Protein AF-V6IWK3-F1 (afdb_monomer_lite)

Secondary structure (DSSP, 8-state):
-------EEEEEEE--SS-S--EEEEEES-HHHHHHHHHHHHHTT---EEEEEETTS--EEEEEEEE-TTSSSEEEEEPP-S---HHHHHHHHHHHHHHHHHHHHHHT-

Sequence (109 aa):
MLEIVDIPRFNFIEPVHGKNAEHFYFVTTDVNEAVEHYLHKIKENNSIYMTISSIDGNVCVAKSFGLNKDKTGPNIIRMQDQGVNNRGRQLRAYTKEFIKTVKKRIEEN

Radius of gyration: 14.03 Å; chains: 1; bounding box: 35×36×41 Å

Foldseek 3Di:
DPDPDFQKKKFKFDPDPDDPDTDGPDIDSDLVVSLVVLVVCVVVVHWTWIWIATPVRPGTQWIWTHADPVNQWTPIDGDPDPDPDVSSVVSVVSVVVSGVVNNVVSVVD

pLDDT: mean 83.09, std 14.37, range [38.88, 96.94]

Organism: NCBI:txid1395513

Structure (mmCIF, N/CA/C/O backbone):
data_AF-V6IWK3-F1
#
_entry.id   AF-V6IWK3-F1
#
loop_
_atom_site.group_PDB
_atom_site.id
_atom_site.type_symbol
_atom_site.label_atom_id
_atom_site.label_alt_id
_atom_site.label_comp_id
_atom_site.label_asym_id
_atom_site.label_entity_id
_atom_site.label_seq_id
_atom_site.pdbx_PDB_ins_code
_atom_site.Cartn_x
_atom_site.Cartn_y
_atom_site.Cartn_z
_atom_site.occupancy
_atom_site.B_iso_or_equiv
_atom_site.auth_seq_id
_atom_site.auth_comp_id
_atom_site.auth_asym_id
_atom_site.auth_atom_id
_atom_site.pdbx_PDB_model_num
ATOM 1 N N . MET A 1 1 ? 18.805 9.619 -24.426 1.00 38.88 1 MET A N 1
ATOM 2 C CA . MET A 1 1 ? 18.478 8.403 -23.653 1.00 38.88 1 MET A CA 1
ATOM 3 C C . MET A 1 1 ? 17.173 8.713 -22.938 1.00 38.88 1 MET A C 1
ATOM 5 O O . MET A 1 1 ? 17.169 9.654 -22.160 1.00 38.88 1 MET A O 1
ATOM 9 N N . LEU A 1 2 ? 16.057 8.073 -23.299 1.00 41.41 2 LEU A N 1
ATOM 10 C CA . LEU A 1 2 ? 14.787 8.265 -22.588 1.00 41.41 2 LEU A CA 1
ATOM 11 C C . LEU A 1 2 ? 14.941 7.620 -21.207 1.00 41.41 2 LEU A C 1
ATOM 13 O O . LEU A 1 2 ? 15.084 6.401 -21.121 1.00 41.41 2 LEU A O 1
ATOM 17 N N . GLU A 1 3 ? 14.989 8.430 -20.150 1.00 47.72 3 GLU A N 1
ATOM 18 C CA . GLU A 1 3 ? 14.862 7.921 -18.787 1.00 47.72 3 GLU A CA 1
ATOM 19 C C . GLU A 1 3 ? 13.478 7.284 -18.667 1.00 47.72 3 GLU A C 1
ATOM 21 O O . GLU A 1 3 ? 12.452 7.958 -18.745 1.00 47.72 3 GLU A O 1
ATOM 26 N N . ILE A 1 4 ? 13.444 5.958 -18.558 1.00 54.84 4 ILE A N 1
ATOM 27 C CA . ILE A 1 4 ? 12.213 5.235 -18.262 1.00 54.84 4 ILE A CA 1
ATOM 28 C C . ILE A 1 4 ? 11.839 5.627 -16.834 1.00 54.84 4 ILE A C 1
ATOM 30 O O . ILE A 1 4 ? 12.536 5.253 -15.895 1.00 54.84 4 ILE A O 1
ATOM 34 N N . VAL A 1 5 ? 10.778 6.418 -16.686 1.00 61.16 5 VAL A N 1
ATOM 35 C CA . VAL A 1 5 ? 10.200 6.746 -15.381 1.00 61.16 5 VAL A CA 1
ATOM 36 C C . VAL A 1 5 ? 9.669 5.446 -14.782 1.00 61.16 5 VAL A C 1
ATOM 38 O O . VAL A 1 5 ? 8.764 4.828 -15.345 1.00 61.16 5 VAL A O 1
ATOM 41 N N . ASP A 1 6 ? 10.245 5.001 -13.666 1.00 71.69 6 ASP A N 1
ATOM 42 C CA . ASP A 1 6 ? 9.783 3.791 -12.993 1.00 71.69 6 ASP A CA 1
ATOM 43 C C . ASP A 1 6 ? 8.522 4.103 -12.185 1.00 71.69 6 ASP A C 1
ATOM 45 O O . ASP A 1 6 ? 8.572 4.582 -11.053 1.00 71.69 6 ASP A O 1
ATOM 49 N N . ILE A 1 7 ? 7.373 3.833 -12.798 1.00 82.12 7 ILE A N 1
ATOM 50 C CA . ILE A 1 7 ? 6.052 4.008 -12.193 1.00 82.12 7 ILE A CA 1
ATOM 51 C C . ILE A 1 7 ? 5.783 2.833 -11.231 1.00 82.12 7 ILE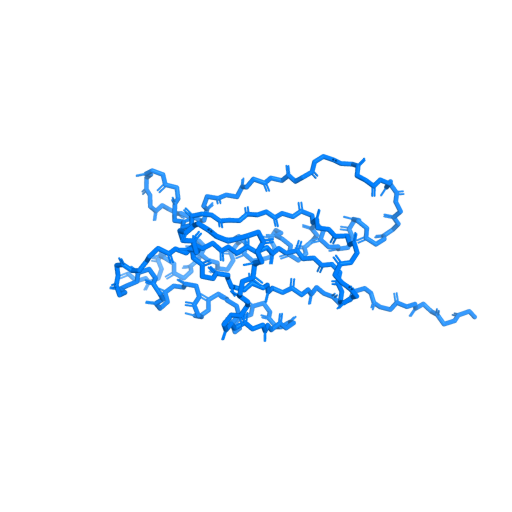 A C 1
ATOM 53 O O . ILE A 1 7 ? 5.953 1.671 -11.631 1.00 82.12 7 ILE A O 1
ATOM 57 N N . PRO A 1 8 ? 5.369 3.090 -9.973 1.00 88.38 8 PRO A N 1
ATOM 58 C CA . PRO A 1 8 ? 5.005 2.034 -9.043 1.00 88.38 8 PRO A CA 1
ATOM 59 C C . PRO A 1 8 ? 3.671 1.418 -9.451 1.00 88.38 8 PRO A C 1
ATOM 61 O O . PRO A 1 8 ? 2.794 2.081 -9.994 1.00 88.38 8 PRO A O 1
ATOM 64 N N . ARG A 1 9 ? 3.490 0.147 -9.122 1.00 92.69 9 ARG A N 1
ATOM 65 C CA . ARG A 1 9 ? 2.233 -0.571 -9.285 1.00 92.69 9 ARG A CA 1
ATOM 66 C C . ARG A 1 9 ? 1.842 -1.200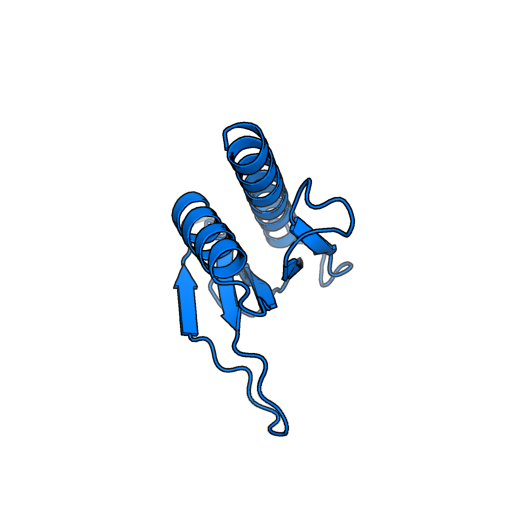 -7.956 1.00 92.69 9 ARG A C 1
ATOM 68 O O . ARG A 1 9 ? 2.561 -2.061 -7.440 1.00 92.69 9 ARG A O 1
ATOM 75 N N . PHE A 1 10 ? 0.715 -0.751 -7.419 1.00 94.81 10 PHE A N 1
ATOM 76 C CA . PHE A 1 10 ? 0.080 -1.252 -6.207 1.00 94.81 10 PHE A CA 1
ATOM 77 C C . PHE A 1 10 ? -0.939 -2.315 -6.606 1.00 94.81 10 PHE A C 1
ATOM 79 O O . PHE A 1 10 ? -1.960 -1.991 -7.210 1.00 94.81 10 PHE A O 1
ATOM 86 N N . ASN A 1 11 ? -0.661 -3.581 -6.299 1.00 94.38 11 ASN A N 1
ATOM 87 C CA . ASN A 1 11 ? -1.574 -4.682 -6.597 1.00 94.38 11 ASN A CA 1
ATOM 88 C C . ASN A 1 11 ? -2.240 -5.160 -5.318 1.00 94.38 11 ASN A C 1
ATOM 90 O O . ASN A 1 11 ? -1.546 -5.544 -4.379 1.00 94.38 11 ASN A O 1
ATOM 94 N N . PHE A 1 12 ? -3.564 -5.195 -5.310 1.00 94.00 12 PHE A N 1
ATOM 95 C CA . PHE A 1 12 ? -4.367 -5.744 -4.231 1.00 94.00 12 PHE A CA 1
ATOM 96 C C . PHE A 1 12 ? -4.8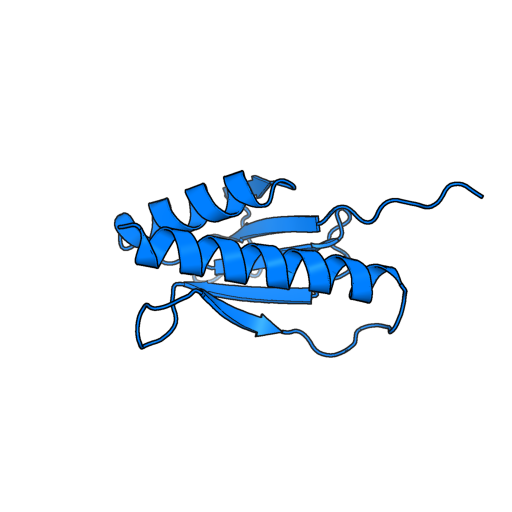46 -7.130 -4.635 1.00 94.00 12 PHE A C 1
ATOM 98 O O . PHE A 1 12 ? -5.398 -7.323 -5.720 1.00 94.00 12 PHE A O 1
ATOM 105 N N . ILE A 1 13 ? -4.572 -8.098 -3.770 1.00 91.81 13 ILE A N 1
ATOM 106 C CA . ILE A 1 13 ? -4.640 -9.519 -4.083 1.00 91.81 13 ILE A CA 1
ATOM 107 C C . ILE A 1 13 ? -5.634 -10.185 -3.141 1.00 91.81 13 ILE A C 1
ATOM 109 O O . ILE A 1 13 ? -5.578 -9.986 -1.923 1.00 91.81 13 ILE A O 1
ATOM 113 N N . GLU A 1 14 ? -6.544 -10.981 -3.696 1.00 85.00 14 GLU A N 1
ATOM 114 C CA . GLU A 1 14 ? -7.449 -11.788 -2.886 1.00 85.00 14 GLU A CA 1
ATOM 115 C C . GLU A 1 14 ? -6.673 -12.937 -2.226 1.00 85.00 14 GLU A C 1
ATOM 117 O O . GLU A 1 14 ? -5.887 -13.619 -2.893 1.00 85.00 14 GLU A O 1
ATOM 122 N N . PRO A 1 15 ? -6.882 -13.204 -0.927 1.00 70.06 15 PRO A N 1
ATOM 123 C CA . PRO A 1 15 ? -6.301 -14.367 -0.271 1.00 70.06 15 PRO A CA 1
ATOM 124 C C . PRO A 1 15 ? -7.008 -15.649 -0.743 1.00 70.06 15 PRO A C 1
ATOM 126 O O . PRO A 1 15 ? -7.950 -16.135 -0.116 1.00 70.06 15 PRO A O 1
ATOM 129 N N . VAL A 1 16 ? -6.563 -16.217 -1.866 1.00 65.38 16 VAL A N 1
ATOM 130 C CA . VAL A 1 16 ? -7.148 -17.449 -2.409 1.00 65.38 16 VAL A CA 1
ATOM 131 C C . VAL A 1 16 ? -6.690 -18.652 -1.585 1.00 65.38 16 VAL A C 1
ATOM 133 O O . VAL A 1 16 ? -5.502 -18.960 -1.502 1.00 65.38 16 VAL A O 1
ATOM 136 N N . HIS A 1 17 ? -7.640 -19.380 -1.000 1.00 58.16 17 HIS A N 1
ATOM 137 C CA . HIS A 1 17 ? -7.368 -20.686 -0.408 1.00 58.16 17 HIS A CA 1
ATOM 138 C C . HIS A 1 17 ? -7.311 -21.736 -1.529 1.00 58.16 17 HIS A C 1
ATOM 140 O O . HIS A 1 17 ? -8.324 -22.050 -2.149 1.00 58.16 17 HIS A O 1
ATOM 146 N N . GLY A 1 18 ? -6.125 -22.290 -1.795 1.00 58.94 18 GLY A N 1
ATOM 147 C CA . GLY A 1 18 ? -5.995 -23.562 -2.518 1.00 58.94 18 GLY A CA 1
ATOM 148 C C . GLY A 1 18 ? -5.698 -23.528 -4.023 1.00 58.94 18 GLY A C 1
ATOM 149 O O . GLY A 1 18 ? -5.760 -24.589 -4.641 1.00 58.94 18 GLY A O 1
ATOM 150 N N . LYS A 1 19 ? -5.333 -22.393 -4.642 1.00 53.41 19 LYS A N 1
ATOM 151 C CA . LYS A 1 19 ? -4.798 -22.383 -6.023 1.00 53.41 19 LYS A CA 1
ATOM 152 C C . LYS A 1 19 ? -3.627 -21.412 -6.183 1.00 53.41 19 LYS A C 1
ATOM 154 O O . LYS A 1 19 ? -3.671 -20.300 -5.681 1.00 53.41 19 LYS A O 1
ATOM 159 N N . ASN A 1 20 ? -2.608 -21.836 -6.935 1.00 57.12 20 ASN A N 1
ATOM 160 C CA . ASN A 1 20 ? -1.323 -21.150 -7.167 1.00 57.12 20 ASN A CA 1
ATOM 161 C C . ASN A 1 20 ? -1.401 -19.821 -7.959 1.00 57.12 20 ASN A C 1
ATOM 163 O O . ASN A 1 20 ? -0.368 -19.333 -8.409 1.00 57.12 20 ASN A O 1
ATOM 167 N N . ALA A 1 21 ? -2.589 -19.248 -8.174 1.00 61.38 21 ALA A N 1
ATOM 168 C CA . ALA A 1 21 ? -2.762 -18.013 -8.936 1.00 61.38 21 ALA A CA 1
ATOM 169 C C . ALA A 1 21 ? -3.156 -16.860 -8.000 1.00 61.38 21 ALA A C 1
ATOM 171 O O . ALA A 1 21 ? -4.199 -16.921 -7.351 1.00 61.38 21 ALA A O 1
ATOM 172 N N . GLU A 1 22 ? -2.328 -15.812 -7.941 1.00 75.44 22 GLU A N 1
ATOM 173 C CA . GLU A 1 22 ? -2.682 -14.549 -7.285 1.00 75.44 22 GLU A CA 1
ATOM 174 C C . GLU A 1 22 ? -3.787 -13.861 -8.106 1.00 75.44 22 GLU A C 1
ATOM 176 O O . GLU A 1 22 ? -3.595 -13.564 -9.286 1.00 75.44 22 GLU A O 1
ATOM 181 N N . HIS A 1 23 ? -4.955 -13.624 -7.503 1.00 84.81 23 HIS A N 1
ATOM 182 C CA . HIS A 1 23 ? -6.040 -12.886 -8.150 1.00 84.81 23 HIS A CA 1
ATOM 183 C C . HIS A 1 23 ? -5.961 -11.410 -7.759 1.00 84.81 23 HIS A C 1
ATOM 185 O O . HIS A 1 23 ? -6.201 -11.052 -6.604 1.00 84.81 23 HIS A O 1
ATOM 191 N N . PHE A 1 24 ? -5.593 -10.559 -8.719 1.00 89.19 24 PHE A N 1
ATOM 192 C CA . PHE A 1 24 ? -5.582 -9.110 -8.539 1.00 89.19 24 PHE A CA 1
ATOM 193 C C . PHE A 1 24 ? -6.996 -8.556 -8.714 1.00 89.19 24 PHE A C 1
ATOM 195 O O . PHE A 1 24 ? -7.528 -8.591 -9.821 1.00 89.19 24 PHE A O 1
ATOM 202 N N . TYR A 1 25 ? -7.586 -8.017 -7.649 1.00 90.31 25 TYR A N 1
ATOM 203 C CA . TYR A 1 25 ? -8.935 -7.436 -7.700 1.00 90.31 25 TYR A CA 1
ATOM 204 C C . TYR A 1 25 ? -8.926 -5.910 -7.836 1.00 90.31 25 TYR A C 1
ATOM 206 O O . TYR A 1 25 ? -9.915 -5.314 -8.255 1.00 90.31 25 TYR A O 1
ATOM 214 N N . PHE A 1 26 ? -7.809 -5.265 -7.496 1.00 92.94 26 PHE A N 1
ATOM 215 C CA . PHE A 1 26 ? -7.607 -3.836 -7.702 1.00 92.94 26 PHE A CA 1
ATOM 216 C C . PHE A 1 26 ? -6.126 -3.558 -7.972 1.00 92.94 26 PHE A C 1
ATOM 218 O O . PHE A 1 26 ? -5.241 -4.116 -7.319 1.00 92.94 26 PHE A O 1
ATOM 225 N N . VAL A 1 27 ? -5.850 -2.717 -8.967 1.00 94.12 27 VAL A N 1
ATOM 226 C CA . VAL A 1 27 ? -4.497 -2.320 -9.360 1.00 94.12 27 VAL A CA 1
ATOM 227 C C . VAL A 1 27 ? -4.508 -0.828 -9.645 1.00 94.12 27 VAL A C 1
ATOM 229 O O . VAL A 1 27 ? -5.333 -0.363 -10.425 1.00 94.12 27 VAL A O 1
ATOM 232 N N . THR A 1 28 ? -3.570 -0.095 -9.057 1.00 95.44 28 THR A N 1
ATOM 233 C CA . THR A 1 28 ? -3.363 1.324 -9.364 1.00 95.44 28 THR A CA 1
ATOM 234 C C . THR A 1 28 ? -1.876 1.661 -9.374 1.00 95.44 28 THR A C 1
ATOM 236 O O . THR A 1 28 ? -1.050 0.951 -8.794 1.00 95.44 28 THR A O 1
ATOM 239 N N . THR A 1 29 ? -1.526 2.737 -10.067 1.00 93.94 29 THR A N 1
ATOM 240 C CA . THR A 1 29 ? -0.194 3.349 -10.036 1.00 93.94 29 THR A CA 1
ATOM 241 C C . THR A 1 29 ? -0.163 4.623 -9.191 1.00 93.94 29 THR A C 1
ATOM 243 O O . THR A 1 29 ? 0.910 5.179 -8.962 1.00 93.94 29 THR A O 1
ATOM 246 N N . ASP A 1 30 ? -1.325 5.089 -8.724 1.00 93.44 30 ASP A N 1
ATOM 247 C CA . ASP A 1 30 ? -1.470 6.278 -7.890 1.00 93.44 30 ASP A CA 1
ATOM 248 C C . ASP A 1 30 ? -1.384 5.906 -6.399 1.00 93.44 30 ASP A C 1
ATOM 250 O O . ASP A 1 30 ? -2.068 5.005 -5.905 1.00 93.44 30 ASP A O 1
ATOM 254 N N . VAL A 1 31 ? -0.516 6.606 -5.663 1.00 93.00 31 VAL A N 1
ATOM 255 C CA . VAL A 1 31 ? -0.293 6.360 -4.232 1.00 93.00 31 VAL A CA 1
ATOM 256 C C . VAL A 1 31 ? -1.536 6.703 -3.406 1.00 93.00 31 VAL A C 1
ATOM 258 O O . VAL A 1 31 ? -1.853 5.984 -2.460 1.00 93.00 31 VAL A O 1
ATOM 261 N N . ASN A 1 32 ? -2.242 7.784 -3.730 1.00 94.38 32 ASN A N 1
ATOM 262 C CA . ASN A 1 32 ? -3.417 8.227 -2.984 1.00 94.38 32 ASN A CA 1
ATOM 263 C C . ASN A 1 32 ? -4.590 7.271 -3.181 1.00 94.38 32 ASN A C 1
ATOM 265 O O . ASN A 1 32 ? -5.198 6.893 -2.177 1.00 94.38 32 ASN A O 1
ATOM 269 N N . GLU A 1 33 ? -4.848 6.832 -4.418 1.00 96.94 33 GLU A N 1
ATOM 270 C CA . GLU A 1 33 ? -5.871 5.814 -4.706 1.00 96.94 33 GLU A CA 1
ATOM 271 C C . GLU A 1 33 ? -5.560 4.502 -3.982 1.00 96.94 33 GLU A C 1
ATOM 273 O O . GLU A 1 33 ? -6.439 3.910 -3.350 1.00 96.94 33 GLU A O 1
ATOM 278 N N . ALA A 1 34 ? -4.293 4.067 -4.006 1.00 96.25 34 ALA A N 1
ATOM 279 C CA . ALA A 1 34 ? -3.870 2.875 -3.282 1.00 96.25 34 ALA A CA 1
ATOM 280 C C . ALA A 1 34 ? -4.150 3.021 -1.782 1.00 96.25 34 ALA A C 1
ATOM 282 O O . ALA A 1 34 ? -4.706 2.117 -1.164 1.00 96.25 34 ALA A O 1
ATOM 283 N N . VAL A 1 35 ? -3.806 4.161 -1.179 1.00 95.94 35 VAL A N 1
ATOM 284 C CA . VAL A 1 35 ? -4.042 4.403 0.251 1.00 95.94 35 VAL A CA 1
ATOM 285 C C . VAL A 1 35 ? -5.538 4.454 0.579 1.00 95.94 35 VAL A C 1
ATOM 287 O O . VAL A 1 35 ? -5.940 3.914 1.609 1.00 95.94 35 VAL A O 1
ATOM 290 N N . GLU A 1 36 ? -6.365 5.084 -0.257 1.00 95.50 36 GLU A N 1
ATOM 291 C CA . GLU A 1 36 ? -7.823 5.140 -0.053 1.00 95.50 36 GLU A CA 1
ATOM 292 C C . GLU A 1 36 ? -8.426 3.746 -0.076 1.00 95.50 36 GLU A C 1
ATOM 294 O O . GLU A 1 36 ? -9.118 3.358 0.867 1.00 95.50 36 GLU A O 1
ATOM 299 N N . HIS A 1 37 ? -8.086 2.965 -1.100 1.00 95.50 37 HIS A N 1
ATOM 300 C CA . HIS A 1 37 ? -8.544 1.592 -1.225 1.00 95.50 37 HIS A CA 1
ATOM 301 C C . HIS A 1 37 ? -8.087 0.733 -0.037 1.00 95.50 37 HIS A C 1
ATOM 303 O O . HIS A 1 37 ? -8.876 -0.010 0.550 1.00 95.50 37 HIS A O 1
ATOM 309 N N . TYR A 1 38 ? -6.823 0.882 0.366 1.00 94.62 38 TYR A N 1
ATOM 310 C CA . TYR A 1 38 ? -6.232 0.171 1.496 1.00 94.62 38 TYR A CA 1
ATOM 311 C C . TYR A 1 38 ? -6.973 0.451 2.806 1.00 94.62 38 TYR A C 1
ATOM 313 O O . TYR A 1 38 ? -7.389 -0.473 3.503 1.00 94.62 38 TYR A O 1
ATOM 321 N N . LEU A 1 39 ? -7.181 1.727 3.135 1.00 93.44 39 LEU A N 1
ATOM 322 C CA . LEU A 1 39 ? -7.873 2.128 4.360 1.00 93.44 39 LEU A CA 1
ATOM 323 C C . LEU A 1 39 ? -9.358 1.769 4.330 1.00 93.44 39 LEU A C 1
ATOM 325 O O . LEU A 1 39 ? -9.906 1.371 5.358 1.00 93.44 39 LEU A O 1
ATOM 329 N N . HIS A 1 40 ? -10.004 1.866 3.168 1.00 93.31 40 HIS A N 1
ATOM 330 C CA . HIS A 1 40 ? -11.393 1.455 3.005 1.00 93.31 40 HIS A CA 1
ATOM 331 C C . HIS A 1 40 ? -11.566 -0.039 3.306 1.00 93.31 40 HIS A C 1
ATOM 333 O O . HIS A 1 40 ? -12.389 -0.402 4.144 1.00 93.31 40 HIS A O 1
ATOM 339 N N . LYS A 1 41 ? -10.713 -0.900 2.736 1.00 90.88 41 LYS A N 1
ATOM 340 C CA . LYS A 1 41 ? -10.747 -2.344 3.007 1.00 90.88 41 LYS A CA 1
ATOM 341 C C . LYS A 1 41 ? -10.479 -2.689 4.473 1.00 90.88 41 LYS A C 1
ATOM 343 O O . LYS A 1 41 ? -11.102 -3.610 4.997 1.00 90.88 41 LYS A O 1
ATOM 348 N N . ILE A 1 42 ? -9.616 -1.932 5.157 1.00 88.38 42 ILE A N 1
ATOM 349 C CA . ILE A 1 42 ? -9.390 -2.105 6.603 1.00 88.38 42 ILE A CA 1
ATOM 350 C C . ILE A 1 42 ? -10.670 -1.800 7.383 1.00 88.38 42 ILE A C 1
ATOM 352 O O . ILE A 1 42 ? -11.023 -2.559 8.283 1.00 88.38 42 ILE A O 1
ATOM 356 N N . LYS A 1 43 ? -11.370 -0.708 7.044 1.00 88.00 43 LYS A N 1
ATOM 357 C CA . LYS A 1 43 ? -12.629 -0.318 7.702 1.00 88.00 43 LYS A CA 1
ATOM 358 C C . LYS A 1 43 ? -13.724 -1.376 7.525 1.00 88.00 43 LYS A C 1
ATOM 360 O O . LYS A 1 43 ? -14.515 -1.582 8.437 1.00 88.00 43 LYS A O 1
ATOM 365 N N . GLU A 1 44 ? -13.731 -2.085 6.399 1.00 88.25 44 GLU A N 1
ATOM 366 C CA . GLU A 1 44 ? -14.640 -3.210 6.137 1.00 88.25 44 GLU A CA 1
ATOM 367 C C . GLU A 1 44 ? -14.262 -4.512 6.881 1.00 88.25 44 GLU A C 1
ATOM 369 O O . GLU A 1 44 ? -14.918 -5.531 6.682 1.00 88.25 44 GLU A O 1
ATOM 374 N N . ASN A 1 45 ? -13.215 -4.516 7.724 1.00 80.38 45 ASN A N 1
ATOM 375 C CA . ASN A 1 45 ? -12.639 -5.719 8.351 1.00 80.38 45 ASN A CA 1
ATOM 376 C C . ASN A 1 45 ? -12.213 -6.804 7.341 1.00 80.38 45 ASN A C 1
ATOM 378 O O . ASN A 1 45 ? -12.148 -7.990 7.671 1.00 80.38 45 ASN A O 1
ATOM 382 N N . ASN A 1 46 ? -11.885 -6.404 6.111 1.00 79.25 46 ASN A N 1
ATOM 383 C CA . ASN A 1 46 ? -11.442 -7.327 5.079 1.00 79.25 46 ASN A CA 1
ATOM 384 C C . ASN A 1 46 ? -9.950 -7.652 5.230 1.00 79.25 46 ASN A C 1
ATOM 386 O O . ASN A 1 46 ? -9.132 -6.807 5.600 1.00 79.25 46 ASN A O 1
ATOM 390 N N . SER A 1 47 ? -9.581 -8.894 4.905 1.00 82.19 47 SER A N 1
ATOM 391 C CA . SER A 1 47 ? -8.171 -9.274 4.788 1.00 82.19 47 SER A CA 1
ATOM 392 C C . SER A 1 47 ? -7.552 -8.565 3.588 1.00 82.19 47 SER A C 1
ATOM 394 O O . SER A 1 47 ? -8.095 -8.620 2.486 1.00 82.19 47 SER A O 1
ATOM 396 N N . ILE A 1 48 ? -6.404 -7.920 3.791 1.00 88.56 48 ILE A N 1
ATOM 397 C CA . ILE A 1 48 ? -5.689 -7.216 2.726 1.00 88.56 48 ILE A CA 1
ATOM 398 C C . ILE A 1 48 ? -4.349 -7.879 2.512 1.00 88.56 48 ILE A C 1
ATOM 400 O O . ILE A 1 48 ? -3.535 -7.956 3.432 1.00 88.56 48 ILE A O 1
ATOM 404 N N . TYR A 1 49 ? -4.107 -8.275 1.271 1.00 92.06 49 TYR A N 1
ATOM 405 C CA . TYR A 1 49 ? -2.780 -8.572 0.774 1.00 92.06 49 TYR A CA 1
ATOM 406 C C . TYR A 1 49 ? -2.486 -7.624 -0.385 1.00 92.06 49 TYR A C 1
ATOM 408 O O . TYR A 1 49 ? -3.291 -7.480 -1.305 1.00 92.06 49 TYR A O 1
ATOM 416 N N . MET A 1 50 ? -1.358 -6.925 -0.304 1.00 94.62 50 MET A N 1
ATOM 417 C CA . MET A 1 50 ? -0.950 -5.942 -1.302 1.00 94.62 50 MET A CA 1
ATOM 418 C C . MET A 1 50 ? 0.525 -6.118 -1.652 1.00 94.62 50 MET A C 1
ATOM 420 O O . MET A 1 50 ? 1.343 -6.375 -0.769 1.00 94.62 50 MET A O 1
ATOM 424 N N . THR A 1 51 ? 0.889 -5.915 -2.915 1.00 93.44 51 THR A N 1
ATOM 425 C CA . THR A 1 51 ? 2.285 -5.783 -3.353 1.00 93.44 51 THR A CA 1
ATOM 426 C C . THR A 1 51 ? 2.537 -4.407 -3.959 1.00 93.44 51 THR A C 1
ATOM 428 O O . THR A 1 51 ? 1.652 -3.805 -4.562 1.00 93.44 51 THR A O 1
ATOM 431 N N . ILE A 1 52 ? 3.760 -3.905 -3.792 1.00 91.94 52 ILE A N 1
ATOM 432 C CA . ILE A 1 52 ? 4.276 -2.724 -4.489 1.00 91.94 52 ILE A CA 1
ATOM 433 C C . ILE A 1 52 ? 5.374 -3.219 -5.417 1.00 91.94 52 ILE A C 1
ATOM 435 O O . ILE A 1 52 ? 6.362 -3.811 -4.967 1.00 91.94 52 ILE A O 1
ATOM 439 N N . SER A 1 53 ? 5.184 -2.991 -6.709 1.00 89.19 53 SER A N 1
ATOM 440 C CA . SER A 1 53 ? 6.037 -3.528 -7.765 1.00 89.19 53 SER A CA 1
ATOM 441 C C . SER A 1 53 ? 6.334 -2.497 -8.851 1.00 89.19 53 SER A C 1
ATOM 443 O O . SER A 1 53 ? 5.771 -1.405 -8.840 1.00 89.19 53 SER A O 1
ATOM 445 N N . SER A 1 54 ? 7.236 -2.821 -9.774 1.00 86.06 54 SER A N 1
ATOM 446 C CA . SER A 1 54 ? 7.362 -2.113 -11.050 1.00 86.06 54 SER A CA 1
ATOM 447 C C . SER A 1 54 ? 6.105 -2.296 -11.908 1.00 86.06 54 SER A C 1
ATOM 449 O O . SER A 1 54 ? 5.360 -3.262 -11.743 1.00 86.06 54 SER A O 1
ATOM 451 N N . ILE A 1 55 ? 5.876 -1.389 -12.861 1.00 84.81 55 ILE A N 1
ATOM 452 C CA . ILE A 1 55 ? 4.701 -1.436 -13.748 1.00 84.81 55 ILE A CA 1
ATOM 453 C C . ILE A 1 55 ? 4.575 -2.747 -14.545 1.00 84.81 55 ILE A C 1
ATOM 455 O O . ILE A 1 55 ? 3.470 -3.262 -14.722 1.00 84.81 55 ILE A O 1
ATOM 459 N N . ASP A 1 56 ? 5.707 -3.332 -14.944 1.00 81.38 56 ASP A N 1
ATOM 460 C CA . ASP A 1 56 ? 5.788 -4.630 -15.624 1.00 81.38 56 ASP A CA 1
ATOM 461 C C . ASP A 1 56 ? 5.602 -5.835 -14.679 1.00 81.38 56 ASP A C 1
ATOM 463 O O . ASP A 1 56 ? 5.532 -6.969 -15.139 1.00 81.38 56 ASP A O 1
ATOM 467 N N . GLY A 1 57 ? 5.503 -5.606 -13.364 1.00 77.31 57 GLY A N 1
ATOM 468 C CA . GLY A 1 57 ? 5.340 -6.639 -12.339 1.00 77.31 57 GLY A CA 1
ATOM 469 C C . GLY A 1 57 ? 6.603 -7.451 -12.037 1.00 77.31 57 GLY A C 1
ATOM 470 O O . GLY A 1 57 ? 6.579 -8.287 -11.137 1.00 77.31 57 GLY A O 1
ATOM 471 N N . ASN A 1 58 ? 7.714 -7.196 -12.734 1.00 79.31 58 ASN A N 1
ATOM 472 C CA . ASN A 1 58 ? 8.930 -8.007 -12.631 1.00 79.31 58 ASN A CA 1
ATOM 473 C C . ASN A 1 58 ? 9.715 -7.762 -11.336 1.00 79.31 58 ASN A C 1
ATOM 475 O O . ASN A 1 58 ? 10.470 -8.626 -10.895 1.00 79.31 58 ASN A O 1
ATOM 479 N N . VAL A 1 59 ? 9.559 -6.587 -10.719 1.00 82.06 59 VAL A N 1
ATOM 480 C CA . VAL A 1 59 ? 10.290 -6.197 -9.509 1.00 82.06 59 VAL A CA 1
ATOM 481 C C . VAL A 1 59 ? 9.300 -5.899 -8.394 1.00 82.06 59 VAL A C 1
ATOM 483 O O . VAL A 1 59 ? 8.733 -4.814 -8.342 1.00 82.06 59 VAL A O 1
ATOM 486 N N . CYS A 1 60 ? 9.114 -6.834 -7.463 1.00 86.69 60 CYS A N 1
ATOM 487 C CA . CYS A 1 60 ? 8.349 -6.605 -6.235 1.00 86.69 60 CYS A CA 1
ATOM 488 C C . CYS A 1 60 ? 9.268 -6.062 -5.131 1.00 86.69 60 CYS A C 1
ATOM 490 O O . CYS A 1 60 ? 10.182 -6.756 -4.688 1.00 86.69 60 CYS A O 1
ATOM 492 N N . VAL A 1 61 ? 9.008 -4.848 -4.636 1.00 87.56 61 VAL A N 1
ATOM 493 C CA . VAL A 1 61 ? 9.851 -4.193 -3.613 1.00 87.56 61 VAL A CA 1
ATOM 494 C C . VAL A 1 61 ? 9.283 -4.281 -2.202 1.00 87.56 61 VAL A C 1
ATOM 496 O O . VAL A 1 61 ? 10.031 -4.239 -1.221 1.00 87.56 61 VAL A O 1
ATOM 499 N N . ALA A 1 62 ? 7.966 -4.412 -2.076 1.00 90.94 62 ALA A N 1
ATOM 500 C CA . ALA A 1 62 ? 7.307 -4.492 -0.784 1.00 90.94 62 ALA A CA 1
ATOM 501 C C . ALA A 1 62 ? 6.003 -5.276 -0.870 1.00 90.94 62 ALA A C 1
ATOM 503 O O . A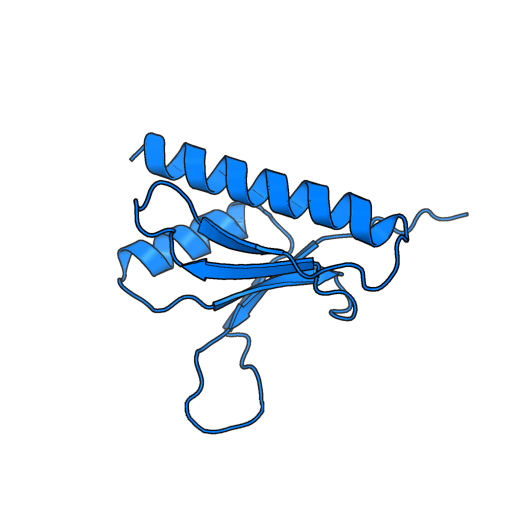LA A 1 62 ? 5.336 -5.303 -1.903 1.00 90.94 62 ALA A O 1
ATOM 504 N N . LYS A 1 63 ? 5.639 -5.879 0.256 1.00 93.12 63 LYS A N 1
ATOM 505 C CA . LYS A 1 63 ? 4.358 -6.539 0.480 1.00 93.12 63 LYS A CA 1
ATOM 506 C C . LYS A 1 63 ? 3.700 -5.951 1.716 1.00 93.12 63 LYS A C 1
ATOM 508 O O . LYS A 1 63 ? 4.400 -5.526 2.636 1.00 93.12 63 LYS A O 1
ATOM 513 N N . SER A 1 64 ? 2.376 -5.954 1.755 1.00 93.81 64 SER A N 1
ATOM 514 C CA . SER A 1 64 ? 1.608 -5.534 2.918 1.00 93.81 64 SER A CA 1
ATOM 515 C C . SER A 1 64 ? 0.482 -6.499 3.245 1.00 93.81 64 SER A C 1
ATOM 517 O O . SER A 1 64 ? -0.148 -7.042 2.342 1.00 93.81 64 SER A O 1
ATOM 519 N N . PHE A 1 65 ? 0.251 -6.688 4.544 1.00 92.19 65 PHE A N 1
ATOM 520 C CA . PHE A 1 65 ? -0.730 -7.621 5.103 1.00 92.19 65 PHE A CA 1
ATOM 521 C C . PHE A 1 65 ? -1.643 -6.911 6.115 1.00 92.19 65 PHE A C 1
ATOM 523 O O . PHE A 1 65 ? -1.721 -7.305 7.277 1.00 92.19 65 PHE A O 1
ATOM 530 N N . GLY A 1 66 ? -2.264 -5.800 5.715 1.00 91.75 66 GLY A N 1
ATOM 531 C CA . GLY A 1 66 ? -3.080 -4.981 6.615 1.00 91.75 66 GLY A CA 1
ATOM 532 C C . GLY A 1 66 ? -2.249 -4.096 7.555 1.00 91.75 66 GLY A C 1
ATOM 533 O O . GLY A 1 66 ? -1.111 -3.727 7.258 1.00 91.75 66 GLY A O 1
ATOM 534 N N . LEU A 1 67 ? -2.827 -3.669 8.677 1.00 92.56 67 LEU A N 1
ATOM 535 C CA . LEU A 1 67 ? -2.128 -2.801 9.629 1.00 92.56 67 LEU A CA 1
ATOM 536 C C . LEU A 1 67 ? -1.132 -3.571 10.507 1.00 92.56 67 LEU A C 1
ATOM 538 O O . LEU A 1 67 ? -1.219 -4.787 10.679 1.00 92.56 67 LEU A O 1
ATOM 542 N N . ASN A 1 68 ? -0.173 -2.844 11.075 1.00 92.19 68 ASN A N 1
ATOM 543 C CA . ASN A 1 68 ? 0.666 -3.323 12.168 1.00 92.19 68 ASN A CA 1
ATOM 544 C C . ASN A 1 68 ? -0.174 -3.609 13.431 1.00 92.19 68 ASN A C 1
ATOM 546 O O . ASN A 1 68 ? -1.343 -3.23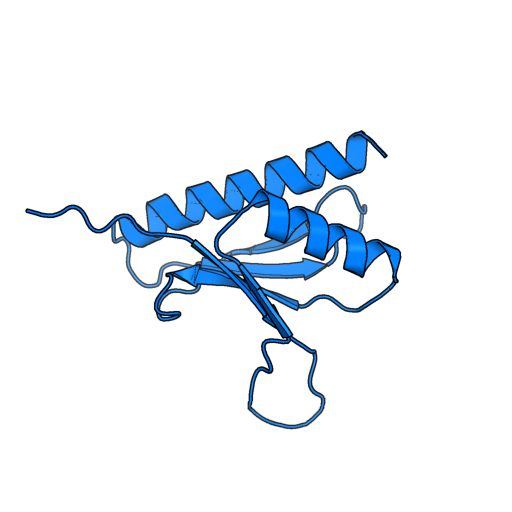7 13.531 1.00 92.19 68 ASN A O 1
ATOM 550 N N . LYS A 1 69 ? 0.422 -4.305 14.410 1.00 89.75 69 LYS A N 1
ATOM 551 C CA . LYS A 1 69 ? -0.286 -4.760 15.624 1.00 89.75 69 LYS A CA 1
ATOM 552 C C . LYS A 1 69 ? -0.894 -3.611 16.436 1.00 89.75 69 LYS A C 1
ATOM 554 O O . LYS A 1 69 ? -1.958 -3.773 17.019 1.00 89.75 69 LYS A O 1
ATOM 559 N N . ASP A 1 70 ? -0.218 -2.471 16.459 1.00 91.25 70 ASP A N 1
ATOM 560 C CA . ASP A 1 70 ? -0.615 -1.229 17.125 1.00 91.25 70 ASP A CA 1
ATOM 561 C C . ASP A 1 70 ? -1.570 -0.363 16.284 1.00 91.25 70 ASP A C 1
ATOM 563 O O . ASP A 1 70 ? -2.019 0.674 16.758 1.00 91.25 70 ASP A O 1
ATOM 567 N N . LYS A 1 71 ? -1.920 -0.793 15.063 1.00 89.50 71 LYS A N 1
ATOM 568 C CA . LYS A 1 71 ? -2.842 -0.112 14.137 1.00 89.50 71 LYS A CA 1
ATOM 569 C C . LYS A 1 71 ? -2.441 1.321 13.762 1.00 89.50 71 LYS A C 1
ATOM 571 O O . LYS A 1 71 ? -3.264 2.071 13.251 1.00 89.50 71 LYS A O 1
ATOM 576 N N . THR A 1 72 ? -1.180 1.691 13.958 1.00 91.12 72 THR A N 1
ATOM 577 C CA . THR A 1 72 ? -0.643 3.023 13.644 1.00 91.12 72 THR A CA 1
ATOM 578 C C . THR A 1 72 ? -0.178 3.155 12.197 1.00 91.12 72 THR A C 1
ATOM 580 O O . THR A 1 72 ? 0.154 4.248 11.750 1.00 91.12 72 THR A O 1
ATOM 583 N N . GLY A 1 73 ? -0.102 2.058 11.441 1.00 93.25 73 GLY A N 1
ATOM 584 C CA . GLY A 1 73 ? 0.356 2.086 10.056 1.00 93.25 73 GLY A CA 1
ATOM 585 C C . GLY A 1 73 ? 0.284 0.731 9.360 1.00 93.25 73 GLY A C 1
ATOM 586 O O . GLY A 1 73 ? -0.125 -0.263 9.956 1.00 93.25 73 GLY A O 1
ATOM 587 N N . PRO A 1 74 ? 0.686 0.658 8.084 1.00 94.06 74 PRO A N 1
ATOM 588 C CA . PRO A 1 74 ? 0.646 -0.587 7.336 1.00 94.06 74 PRO A CA 1
ATOM 589 C C . PRO A 1 74 ? 1.757 -1.536 7.807 1.00 94.06 74 PRO A C 1
ATOM 591 O O . PRO A 1 74 ? 2.899 -1.128 8.036 1.00 94.06 74 PRO A O 1
ATOM 594 N N . ASN A 1 75 ? 1.437 -2.823 7.910 1.00 93.94 75 ASN A N 1
ATOM 595 C CA . ASN A 1 75 ? 2.400 -3.894 8.117 1.00 93.94 75 ASN A CA 1
ATOM 596 C C . ASN A 1 75 ? 3.125 -4.163 6.792 1.00 93.94 75 ASN A C 1
ATOM 598 O O . ASN A 1 75 ? 2.561 -4.798 5.899 1.00 93.94 75 ASN A O 1
ATOM 602 N N . ILE A 1 76 ? 4.342 -3.634 6.640 1.00 92.94 76 ILE A N 1
ATOM 603 C CA . ILE A 1 76 ? 5.124 -3.710 5.401 1.00 92.94 76 ILE A CA 1
ATOM 604 C C . ILE A 1 76 ? 6.295 -4.674 5.563 1.00 92.94 76 ILE A C 1
ATOM 606 O O . ILE A 1 76 ? 7.179 -4.460 6.392 1.00 92.94 76 ILE A O 1
ATOM 610 N N . ILE A 1 77 ? 6.356 -5.669 4.683 1.00 91.25 77 ILE A N 1
ATOM 611 C CA . ILE A 1 77 ? 7.507 -6.552 4.509 1.00 91.25 77 ILE A CA 1
ATOM 612 C C . ILE A 1 77 ? 8.257 -6.090 3.263 1.00 91.25 77 ILE A C 1
ATOM 614 O O . ILE A 1 77 ? 7.745 -6.163 2.146 1.00 91.25 77 ILE A O 1
ATOM 618 N N . ARG A 1 78 ? 9.474 -5.575 3.449 1.00 88.56 78 ARG A N 1
ATOM 619 C CA . ARG A 1 78 ? 10.338 -5.166 2.335 1.00 88.56 78 ARG A CA 1
ATOM 620 C C . ARG A 1 78 ? 11.041 -6.390 1.764 1.00 88.56 78 ARG A C 1
ATOM 622 O O . ARG A 1 78 ? 11.638 -7.154 2.518 1.00 88.56 78 ARG A O 1
ATOM 629 N N . MET A 1 79 ? 11.002 -6.543 0.447 1.00 85.00 79 MET A N 1
ATOM 630 C CA . MET A 1 79 ? 11.725 -7.612 -0.239 1.00 85.00 79 MET A CA 1
ATOM 631 C C . MET A 1 79 ? 13.199 -7.196 -0.364 1.00 85.00 79 MET A C 1
ATOM 633 O O . MET A 1 79 ? 13.487 -6.085 -0.817 1.00 85.00 79 MET A O 1
ATOM 637 N N . GLN A 1 80 ? 14.137 -8.034 0.093 1.00 65.44 8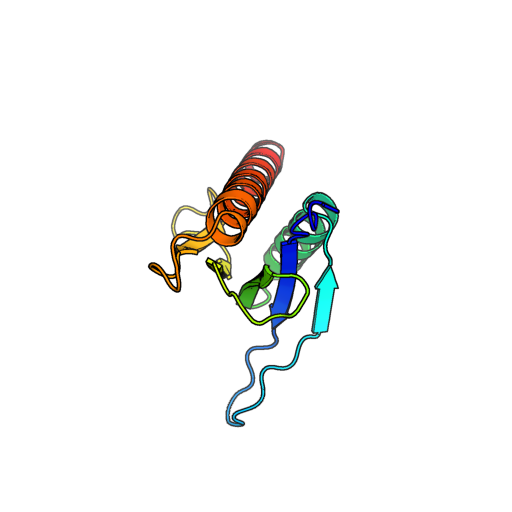0 GLN A N 1
ATOM 638 C CA . GLN A 1 80 ? 15.570 -7.745 -0.031 1.00 65.44 80 GLN A CA 1
ATOM 639 C C . GLN A 1 80 ? 16.058 -7.970 -1.470 1.00 65.44 80 GLN A C 1
ATOM 641 O O . GLN A 1 80 ? 15.858 -9.035 -2.044 1.00 65.44 80 GLN A O 1
ATOM 646 N N . ASP A 1 81 ? 16.688 -6.923 -2.012 1.00 58.12 81 ASP A N 1
ATOM 647 C CA . ASP A 1 81 ? 17.664 -6.877 -3.109 1.00 58.12 81 ASP A CA 1
ATOM 648 C C . ASP A 1 81 ? 17.576 -7.938 -4.216 1.00 58.12 81 ASP A C 1
ATOM 650 O O . ASP A 1 81 ? 18.498 -8.722 -4.430 1.00 58.12 81 ASP A O 1
ATOM 654 N N . GLN A 1 82 ? 16.548 -7.838 -5.059 1.00 51.12 82 GLN A N 1
ATOM 655 C CA . GLN A 1 82 ? 16.674 -8.292 -6.447 1.00 51.12 82 GLN A CA 1
ATOM 656 C C . GLN A 1 82 ? 17.197 -7.143 -7.318 1.00 51.12 82 GLN A C 1
ATOM 658 O O . GLN A 1 82 ? 16.451 -6.474 -8.026 1.00 51.12 82 GLN A O 1
ATOM 663 N N . GLY A 1 83 ? 18.506 -6.895 -7.208 1.00 50.34 83 GLY A N 1
ATOM 664 C CA . GLY A 1 83 ? 19.259 -5.983 -8.071 1.00 50.34 83 GLY A CA 1
ATOM 665 C C . GLY A 1 83 ? 19.198 -4.513 -7.650 1.00 50.34 83 GLY A C 1
ATOM 666 O O . GLY A 1 83 ? 18.168 -3.852 -7.729 1.00 50.34 83 GLY A O 1
ATOM 667 N N . VAL A 1 84 ? 20.351 -3.973 -7.261 1.00 50.56 84 VAL A N 1
ATOM 668 C CA . VAL A 1 84 ? 20.620 -2.562 -6.927 1.00 50.56 84 VAL A CA 1
ATOM 669 C C . VAL A 1 84 ? 20.577 -1.678 -8.191 1.00 50.56 84 VAL A C 1
ATOM 671 O O . VAL A 1 84 ? 21.499 -0.924 -8.485 1.00 50.56 84 VAL A O 1
ATOM 674 N N . ASN A 1 85 ? 19.529 -1.791 -9.004 1.00 63.16 85 ASN A N 1
ATOM 675 C CA . ASN A 1 85 ? 19.302 -0.892 -10.130 1.00 63.16 85 ASN A CA 1
ATOM 676 C C . ASN A 1 85 ? 18.542 0.362 -9.651 1.00 63.16 85 ASN A C 1
ATOM 678 O O . ASN A 1 85 ? 17.884 0.366 -8.607 1.00 63.16 85 ASN A O 1
ATOM 682 N N . ASN A 1 86 ? 18.668 1.473 -10.386 1.00 65.62 86 ASN A N 1
ATOM 683 C CA . ASN A 1 86 ? 18.011 2.740 -10.028 1.00 65.62 86 ASN A CA 1
ATOM 684 C C . ASN A 1 86 ? 16.488 2.586 -9.855 1.00 65.62 86 ASN A C 1
ATOM 686 O O . ASN A 1 86 ? 15.916 3.250 -8.987 1.00 65.62 86 ASN A O 1
ATOM 690 N N . ARG A 1 87 ? 15.879 1.619 -10.558 1.00 66.56 87 ARG A N 1
ATOM 691 C CA . ARG A 1 87 ? 14.462 1.257 -10.431 1.00 66.56 87 ARG A CA 1
ATOM 692 C C . ARG A 1 87 ? 14.077 0.850 -9.015 1.00 66.56 87 ARG A C 1
ATOM 694 O O . ARG A 1 87 ? 13.151 1.403 -8.424 1.00 66.56 87 ARG A O 1
ATOM 701 N N . GLY A 1 88 ? 14.849 -0.054 -8.410 1.00 67.94 88 GLY A N 1
ATOM 702 C CA . GLY A 1 88 ? 14.624 -0.492 -7.034 1.00 67.94 88 GLY A CA 1
ATOM 703 C C . GLY A 1 88 ? 14.762 0.634 -6.001 1.00 67.94 88 GLY A C 1
ATOM 704 O O . GLY A 1 88 ? 14.152 0.560 -4.934 1.00 67.94 88 GLY A O 1
ATOM 705 N N . ARG A 1 89 ? 15.535 1.695 -6.284 1.00 72.75 89 ARG A N 1
ATOM 706 C CA . ARG A 1 89 ? 15.634 2.877 -5.404 1.00 72.75 89 ARG A CA 1
ATOM 707 C C . ARG A 1 89 ? 14.414 3.792 -5.520 1.00 72.75 89 ARG A C 1
ATOM 709 O O . ARG A 1 89 ? 13.899 4.206 -4.482 1.00 72.75 89 ARG A O 1
ATOM 716 N N . GLN A 1 90 ? 13.933 4.068 -6.733 1.00 72.31 90 GLN A N 1
ATOM 717 C CA . GLN A 1 90 ? 12.733 4.890 -6.946 1.00 72.31 90 GLN A CA 1
ATOM 718 C C . GLN A 1 90 ? 11.476 4.211 -6.381 1.00 72.31 90 GLN A C 1
ATOM 720 O O . GLN A 1 90 ? 10.734 4.820 -5.615 1.00 72.31 90 GLN A O 1
ATOM 725 N N . LEU A 1 91 ? 11.303 2.906 -6.605 1.00 75.00 91 LEU A N 1
ATOM 726 C CA . LEU A 1 91 ? 10.181 2.136 -6.045 1.00 75.00 91 LEU A CA 1
ATOM 727 C C . LEU A 1 91 ? 10.174 2.102 -4.503 1.00 75.00 91 LEU A C 1
ATOM 729 O O . LEU A 1 91 ? 9.113 2.096 -3.867 1.00 75.00 91 LEU A O 1
ATOM 733 N N . ARG A 1 92 ? 11.352 2.162 -3.863 1.00 80.31 92 ARG A N 1
ATOM 734 C CA . ARG A 1 92 ? 11.451 2.337 -2.402 1.00 80.31 92 ARG A CA 1
ATOM 735 C C . ARG A 1 92 ? 10.973 3.716 -1.943 1.00 80.31 92 ARG A C 1
ATOM 737 O O . ARG A 1 92 ? 10.484 3.813 -0.818 1.00 80.31 92 ARG A O 1
ATOM 744 N N . ALA A 1 93 ? 11.110 4.763 -2.759 1.00 84.75 93 ALA A N 1
ATOM 745 C CA . ALA A 1 93 ? 10.566 6.084 -2.444 1.00 84.75 93 ALA A CA 1
ATOM 746 C C . ALA A 1 93 ? 9.031 6.042 -2.414 1.00 84.75 93 ALA A C 1
ATOM 748 O O . ALA A 1 93 ? 8.451 6.417 -1.398 1.00 84.75 93 ALA A O 1
ATOM 749 N N . TYR A 1 94 ? 8.397 5.443 -3.426 1.00 86.00 94 TYR A N 1
ATOM 750 C CA . TYR A 1 94 ? 6.941 5.247 -3.454 1.00 86.00 94 TYR A CA 1
ATOM 751 C C . TYR A 1 94 ? 6.430 4.381 -2.298 1.00 86.00 94 TYR A C 1
ATOM 753 O O . TYR A 1 94 ? 5.408 4.684 -1.690 1.00 86.00 94 TYR A O 1
ATOM 761 N N . THR A 1 95 ? 7.180 3.345 -1.903 1.00 89.81 95 THR A N 1
ATOM 762 C CA . THR A 1 95 ? 6.852 2.559 -0.698 1.00 89.81 95 THR A CA 1
ATOM 763 C C . THR A 1 95 ? 6.861 3.427 0.567 1.00 89.81 95 THR A C 1
ATOM 765 O O . THR A 1 95 ? 5.992 3.289 1.426 1.00 89.81 95 THR A O 1
ATOM 768 N N . LYS A 1 96 ? 7.849 4.322 0.717 1.00 92.25 96 LYS A N 1
ATOM 769 C CA . LYS A 1 96 ? 7.914 5.245 1.863 1.00 92.25 96 LYS A CA 1
ATOM 770 C C . LYS A 1 96 ? 6.772 6.258 1.834 1.00 92.25 96 LYS A C 1
ATOM 772 O O . LYS A 1 96 ? 6.216 6.545 2.890 1.00 92.25 96 LYS A O 1
ATOM 777 N N . GLU A 1 97 ? 6.446 6.783 0.658 1.00 93.25 97 GLU A N 1
ATOM 778 C CA . GLU A 1 97 ? 5.339 7.717 0.466 1.00 93.25 97 GLU A CA 1
ATOM 779 C C . GLU A 1 97 ? 4.007 7.073 0.845 1.00 93.25 97 GLU A C 1
ATOM 781 O O . GLU A 1 97 ? 3.302 7.610 1.694 1.00 93.25 97 GLU A O 1
ATOM 786 N N . PHE A 1 98 ? 3.736 5.864 0.346 1.00 94.94 98 PHE A N 1
ATOM 787 C CA . PHE A 1 98 ? 2.574 5.073 0.743 1.00 94.94 98 PHE A CA 1
ATOM 788 C C . PHE A 1 98 ? 2.479 4.928 2.268 1.00 94.94 98 PHE A C 1
ATOM 790 O O . PHE A 1 98 ? 1.463 5.282 2.860 1.00 94.94 98 PHE A O 1
ATOM 797 N N . ILE A 1 99 ? 3.556 4.481 2.933 1.00 95.12 99 ILE A N 1
ATOM 798 C CA . ILE A 1 99 ? 3.582 4.331 4.400 1.00 95.12 99 ILE A CA 1
ATOM 799 C C . ILE A 1 99 ? 3.249 5.653 5.092 1.00 95.12 99 ILE A C 1
ATOM 801 O O . ILE A 1 99 ? 2.437 5.675 6.014 1.00 95.12 99 ILE A O 1
ATOM 805 N N . LYS A 1 100 ? 3.887 6.747 4.665 1.00 96.56 100 LYS A N 1
ATOM 806 C CA . LYS A 1 100 ? 3.682 8.076 5.245 1.00 96.56 100 LYS A CA 1
ATOM 807 C C . LYS A 1 100 ? 2.222 8.512 5.112 1.00 96.56 100 LYS A C 1
ATOM 809 O O . LYS A 1 100 ? 1.647 8.975 6.092 1.00 96.56 100 LYS A O 1
ATOM 814 N N . THR A 1 101 ? 1.629 8.344 3.935 1.00 95.62 101 THR A N 1
ATOM 815 C CA . THR A 1 101 ? 0.253 8.771 3.659 1.00 95.62 101 THR A CA 1
ATOM 816 C C . THR A 1 101 ? -0.771 7.909 4.399 1.00 95.62 101 THR A C 1
ATOM 818 O O . THR A 1 101 ? -1.723 8.463 4.944 1.00 95.62 101 THR A O 1
ATOM 821 N N . VAL A 1 102 ? -0.556 6.587 4.513 1.00 95.56 102 VAL A N 1
ATOM 822 C CA . VAL A 1 102 ? -1.393 5.717 5.365 1.00 95.56 102 VAL A CA 1
ATOM 823 C C . VAL A 1 102 ? -1.362 6.200 6.815 1.00 95.56 102 VAL A C 1
ATOM 825 O O . VAL A 1 102 ? -2.419 6.413 7.397 1.00 95.56 102 VAL A O 1
ATOM 828 N N . LYS A 1 103 ? -0.167 6.396 7.390 1.00 95.38 103 LYS A N 1
ATOM 829 C CA . LYS A 1 103 ? -0.013 6.835 8.788 1.00 95.38 103 LYS A CA 1
ATOM 830 C C . LYS A 1 103 ? -0.717 8.161 9.050 1.00 95.38 103 LYS A C 1
ATOM 832 O O . LYS A 1 103 ? -1.536 8.245 9.954 1.00 95.38 103 LYS A O 1
ATOM 837 N N . LYS A 1 104 ? -0.457 9.153 8.195 1.00 95.12 104 LYS A N 1
ATOM 838 C CA . LYS A 1 104 ? -1.084 10.472 8.288 1.00 95.12 104 LYS A CA 1
ATOM 839 C C . LYS A 1 104 ? -2.613 10.371 8.273 1.00 95.12 104 LYS A C 1
ATOM 841 O O . LYS A 1 104 ? -3.265 10.940 9.134 1.00 95.12 104 LYS A O 1
ATOM 846 N N . ARG A 1 105 ? -3.188 9.612 7.334 1.00 93.81 105 ARG A N 1
ATOM 847 C CA . ARG A 1 105 ? -4.647 9.452 7.253 1.00 93.81 105 ARG A CA 1
ATOM 848 C C . ARG A 1 105 ? -5.229 8.698 8.448 1.00 93.81 105 ARG A C 1
ATOM 850 O O . ARG A 1 105 ? -6.366 8.966 8.804 1.00 93.81 105 ARG A O 1
ATOM 857 N N . ILE A 1 106 ? -4.495 7.769 9.060 1.00 91.38 106 ILE A N 1
ATOM 858 C CA . ILE A 1 106 ? -4.936 7.115 10.303 1.00 91.38 106 ILE A CA 1
ATOM 859 C C . ILE A 1 106 ? -4.967 8.119 11.460 1.00 91.38 106 ILE A C 1
ATOM 861 O O . ILE A 1 106 ? -5.924 8.105 12.213 1.00 91.38 106 ILE A O 1
ATOM 865 N N . GLU A 1 107 ? -3.964 8.993 11.581 1.00 88.75 107 GLU A N 1
ATOM 866 C CA . GLU A 1 107 ? -3.903 10.032 12.627 1.00 88.75 107 GLU A CA 1
ATOM 867 C C . GLU A 1 107 ? -4.989 11.116 12.473 1.00 88.75 107 GLU A C 1
ATOM 869 O O . GLU A 1 107 ? -5.374 11.746 13.453 1.00 88.75 107 GLU A O 1
ATOM 874 N N . GLU A 1 108 ? -5.469 11.346 11.247 1.00 86.69 108 GLU A N 1
ATOM 875 C CA . GLU A 1 108 ? -6.538 12.305 10.927 1.00 86.69 108 GLU A CA 1
ATOM 876 C C . GLU A 1 108 ? -7.964 11.752 11.144 1.00 86.69 108 GLU A C 1
ATOM 878 O O . GLU A 1 108 ? -8.920 12.525 11.051 1.00 86.69 108 GLU A O 1
ATOM 883 N N . ASN A 1 109 ? -8.126 10.444 11.394 1.00 61.41 109 ASN A N 1
ATOM 884 C CA . ASN A 1 109 ? -9.419 9.790 11.673 1.00 61.41 109 ASN A CA 1
ATOM 885 C C . ASN A 1 109 ? -9.559 9.438 13.159 1.00 61.41 109 ASN A C 1
ATOM 887 O O . ASN A 1 109 ? -10.711 9.489 13.643 1.00 61.41 109 ASN A O 1
#